Protein AF-A0A450S7B6-F1 (afdb_monomer_lite)

Foldseek 3Di:
DDDVVLVVLLVVLVCVCVVVVQFPHVSQLVSLLVSLLVVVVVLVVLLVVLVLVLLVPDPDPVVSVVVVVVDPQDADQLVSLLVVLVLQPPVLSVQLVVVCVVPVVLNVLLVLSRVQNVCVVVVVGGPDGSVSVVVSCVRNVCSSVSNVVVSPDDDPDDDCPVVSVCSNPDDD

Radius of gyration: 18.51 Å; chains: 1; bounding box: 54×33×52 Å

InterPro domains:
  IPR041519 RiboL-PSP-HEPN [PF18735] (3-140)

Organism: NCBI:txid2126338

Sequence (172 aa):
MRIERIDRALEQCETHLSSTSTYGTEIENLLTQSLLVLMYAEFERKIKTLVWERLSSITDGSIRKFVKSCDAIRGLKTSDIAGLLGRFEPACKTAFTQKKNDNEYAENLYNSIVINRHDVAHAQGSHVTFREVKRFYEEGHVILDFSIFQSRNEPEGGSNERAIMRRIFGNN

pLDDT: mean 83.73, std 16.3, range [36.91, 98.19]

Secondary structure (DSSP, 8-state):
---HHHHHHHHHHHHHHHHHT-TTSHHHHHHHHHHHHHHHHHHHHHHHHHHHHHHHT---HHHHHHHHHT------SHHHHHHHHHHH-HHHHHHHHHHHHTTHHHHHHHHHHHHHHHHHHTT------HHHHHHHHHHHTTHHHHHHHHHS--------HHHHHHHHH---

Structure (mmCIF, N/CA/C/O backbone):
data_AF-A0A450S7B6-F1
#
_entry.id   AF-A0A450S7B6-F1
#
loop_
_atom_site.group_PDB
_atom_site.id
_atom_site.type_symbol
_atom_site.label_atom_id
_atom_site.label_alt_id
_atom_site.label_comp_id
_atom_site.label_asym_id
_atom_site.label_entity_id
_atom_site.label_seq_id
_atom_site.pdbx_PDB_ins_code
_atom_site.Cartn_x
_atom_site.Cartn_y
_atom_site.Cartn_z
_atom_site.occupancy
_atom_site.B_iso_or_equiv
_atom_site.auth_seq_id
_atom_site.auth_comp_id
_atom_site.auth_asym_id
_atom_site.auth_atom_id
_atom_site.pdbx_PDB_model_num
ATOM 1 N N . MET A 1 1 ? -5.366 0.014 -7.380 1.00 83.75 1 MET A N 1
ATOM 2 C CA . MET A 1 1 ? -5.819 -1.366 -7.618 1.00 83.75 1 MET A CA 1
ATOM 3 C C . MET A 1 1 ? -6.278 -1.919 -6.299 1.00 83.75 1 MET A C 1
ATOM 5 O O . MET A 1 1 ? -5.527 -1.856 -5.331 1.00 83.75 1 MET A O 1
ATOM 9 N N . ARG A 1 2 ? -7.495 -2.459 -6.266 1.00 89.19 2 ARG A N 1
ATOM 10 C CA . ARG A 1 2 ? -8.029 -3.122 -5.076 1.00 89.19 2 ARG A CA 1
ATOM 11 C C . ARG A 1 2 ? -7.407 -4.508 -4.917 1.00 89.19 2 ARG A C 1
ATOM 13 O O . ARG A 1 2 ? -7.043 -5.158 -5.898 1.00 89.19 2 ARG A O 1
ATOM 20 N N . ILE A 1 3 ? -7.262 -4.933 -3.672 1.00 93.88 3 ILE A N 1
ATOM 21 C CA . ILE A 1 3 ? -6.734 -6.234 -3.277 1.00 93.88 3 ILE A CA 1
ATOM 22 C C . ILE A 1 3 ? -7.798 -6.856 -2.388 1.00 93.88 3 ILE A C 1
ATOM 24 O O . ILE A 1 3 ? -7.921 -6.507 -1.218 1.00 93.88 3 ILE A O 1
ATOM 28 N N . GLU A 1 4 ? -8.514 -7.823 -2.950 1.00 95.69 4 GLU A N 1
ATOM 29 C CA . GLU A 1 4 ? -9.700 -8.434 -2.346 1.00 95.69 4 GLU A CA 1
ATOM 30 C C . GLU A 1 4 ? -9.468 -8.953 -0.919 1.00 95.69 4 GLU A C 1
ATOM 32 O O . GLU A 1 4 ? -10.341 -8.869 -0.062 1.00 95.69 4 GLU A O 1
ATOM 37 N N . ARG A 1 5 ? -8.268 -9.467 -0.627 1.00 96.62 5 ARG A N 1
ATOM 38 C CA . ARG A 1 5 ? -7.932 -9.936 0.722 1.00 96.62 5 ARG A CA 1
ATOM 39 C C . ARG A 1 5 ? -7.931 -8.802 1.752 1.00 96.62 5 ARG A C 1
ATOM 41 O O . ARG A 1 5 ? -8.360 -9.025 2.878 1.00 96.62 5 ARG A O 1
ATOM 48 N N . ILE A 1 6 ? -7.447 -7.618 1.374 1.00 97.56 6 ILE A N 1
ATOM 49 C CA . ILE A 1 6 ? -7.474 -6.432 2.238 1.00 97.56 6 ILE A CA 1
ATOM 50 C C . ILE A 1 6 ? -8.917 -5.950 2.387 1.00 97.56 6 ILE A C 1
ATOM 52 O O . ILE A 1 6 ? -9.340 -5.681 3.505 1.00 97.56 6 ILE A O 1
ATOM 56 N N . ASP A 1 7 ? -9.676 -5.910 1.288 1.00 97.69 7 ASP A N 1
ATOM 57 C CA . ASP A 1 7 ? -11.091 -5.514 1.292 1.00 97.69 7 ASP A CA 1
ATOM 58 C C . ASP A 1 7 ? -11.911 -6.348 2.283 1.00 97.69 7 ASP A C 1
ATOM 60 O O . ASP A 1 7 ? -12.563 -5.806 3.173 1.00 97.69 7 ASP A O 1
ATOM 64 N N . ARG A 1 8 ? -11.801 -7.678 2.185 1.00 97.94 8 ARG A N 1
ATOM 65 C CA . ARG A 1 8 ? -12.487 -8.612 3.086 1.00 97.94 8 ARG A CA 1
ATOM 66 C C . ARG A 1 8 ? -12.045 -8.440 4.540 1.00 97.94 8 ARG A C 1
ATOM 68 O O . ARG A 1 8 ? -12.875 -8.502 5.438 1.00 97.94 8 ARG A O 1
ATOM 75 N N . ALA A 1 9 ? -10.750 -8.229 4.786 1.00 98.12 9 ALA A N 1
ATOM 76 C CA . ALA A 1 9 ? -10.242 -8.031 6.142 1.00 98.12 9 ALA A CA 1
ATOM 77 C C . ALA A 1 9 ? -10.761 -6.722 6.761 1.00 98.12 9 ALA A C 1
ATOM 79 O O . ALA A 1 9 ? -11.159 -6.714 7.923 1.00 98.12 9 ALA A O 1
ATOM 80 N N . LEU A 1 10 ? -10.807 -5.636 5.983 1.00 98.12 10 LEU A N 1
ATOM 81 C CA . LEU A 1 10 ? -11.391 -4.365 6.412 1.00 98.12 10 LEU A CA 1
ATOM 82 C C . LEU A 1 10 ? -12.871 -4.523 6.768 1.00 98.12 10 LEU A C 1
ATOM 84 O O . LEU A 1 10 ? -13.281 -4.081 7.837 1.00 98.12 10 LEU A O 1
ATOM 88 N N . GLU A 1 11 ? -13.647 -5.195 5.918 1.00 98.19 11 GLU A N 1
ATOM 89 C CA . GLU A 1 11 ? -15.070 -5.464 6.154 1.00 98.19 11 GLU A CA 1
ATOM 90 C C . GLU A 1 11 ? -15.297 -6.307 7.421 1.00 98.19 11 GLU A C 1
ATOM 92 O O . GLU A 1 11 ? -16.162 -5.993 8.243 1.00 98.19 11 GLU A O 1
ATOM 97 N N . GLN A 1 12 ? -14.488 -7.351 7.623 1.00 98.06 12 GLN A N 1
ATOM 98 C CA . GLN A 1 12 ? -14.552 -8.199 8.816 1.00 98.06 12 GLN A CA 1
ATOM 99 C C . GLN A 1 12 ? -14.219 -7.422 10.093 1.00 98.06 12 GLN A C 1
ATOM 101 O O . GLN A 1 12 ? -14.936 -7.544 11.089 1.00 98.06 12 GLN A O 1
ATOM 106 N N . CYS A 1 13 ? -13.161 -6.608 10.070 1.00 97.94 13 CYS A N 1
ATOM 107 C CA . CYS A 1 13 ? -12.793 -5.758 11.199 1.00 97.94 13 CYS A CA 1
ATOM 108 C C . CYS A 1 13 ? -13.877 -4.716 11.496 1.00 97.94 13 CYS A C 1
ATOM 110 O O . CYS A 1 13 ? -14.251 -4.552 12.653 1.00 97.94 13 CYS A O 1
ATOM 112 N N . GLU A 1 14 ? -14.427 -4.054 10.478 1.00 98.12 14 GLU A N 1
ATOM 113 C CA . GLU A 1 14 ? -15.498 -3.065 10.644 1.00 98.12 14 GLU A CA 1
ATOM 114 C C . GLU A 1 14 ? -16.764 -3.680 11.241 1.00 98.12 14 GLU A C 1
ATOM 116 O O . GLU A 1 14 ? -17.339 -3.132 12.186 1.00 98.12 14 GLU A O 1
ATOM 121 N N . THR A 1 15 ? -17.160 -4.847 10.726 1.00 98.19 15 THR A N 1
ATOM 122 C CA . THR A 1 15 ? -18.299 -5.613 11.238 1.00 98.19 15 THR A CA 1
ATOM 123 C C . THR A 1 15 ? -18.077 -5.985 12.699 1.00 98.19 15 THR A C 1
ATOM 125 O O . THR A 1 15 ? -18.958 -5.758 13.527 1.00 98.19 15 THR A O 1
ATOM 128 N N . HIS A 1 16 ? -16.891 -6.501 13.040 1.00 97.94 16 HIS A N 1
ATOM 129 C CA . HIS A 1 16 ? -16.550 -6.851 14.415 1.00 97.94 16 HIS A CA 1
ATOM 130 C C . HIS A 1 16 ? -16.638 -5.630 15.335 1.00 97.94 16 HIS A C 1
ATOM 132 O O . HIS A 1 16 ? -17.454 -5.639 16.254 1.00 97.94 16 HIS A O 1
ATOM 138 N N . LEU A 1 17 ? -15.892 -4.562 15.032 1.00 97.81 17 LEU A N 1
ATOM 139 C CA . LEU A 1 17 ? -15.826 -3.344 15.84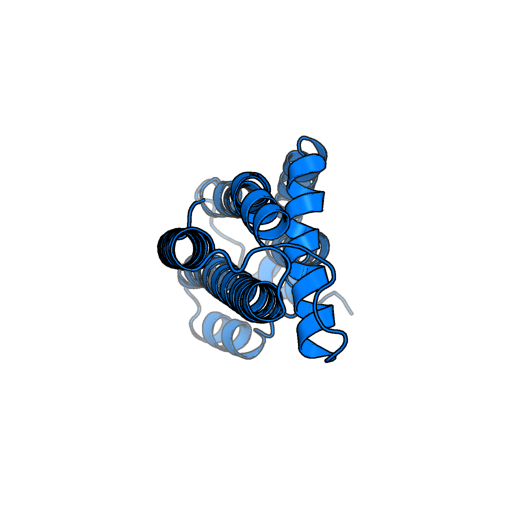7 1.00 97.81 17 LEU A CA 1
ATOM 140 C C . LEU A 1 17 ? -17.203 -2.716 16.082 1.00 97.81 17 LEU A C 1
ATOM 142 O O . LEU A 1 17 ? -17.503 -2.282 17.196 1.00 97.81 17 LEU A O 1
ATOM 146 N N . SER A 1 18 ? -18.048 -2.711 15.049 1.00 97.38 18 SER A N 1
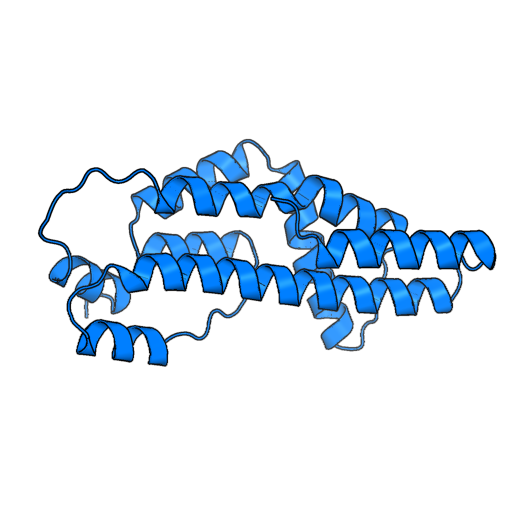ATOM 147 C CA . SER A 1 18 ? -19.421 -2.208 15.130 1.00 97.38 18 SER A CA 1
ATOM 148 C C . SER A 1 18 ? -20.322 -3.120 15.963 1.00 97.38 18 SER A C 1
ATOM 150 O O . SER A 1 18 ? -21.083 -2.634 16.793 1.00 97.38 18 SER A O 1
ATOM 152 N N . SER A 1 19 ? -20.229 -4.441 15.779 1.00 98.00 19 SER A N 1
ATOM 153 C CA . SER A 1 19 ? -21.073 -5.417 16.485 1.00 98.00 19 SER A CA 1
ATOM 154 C C . SER A 1 19 ? -20.750 -5.545 17.976 1.00 98.00 19 SER A C 1
ATOM 156 O O . SER A 1 19 ? -21.636 -5.853 18.770 1.00 98.00 19 SER A O 1
ATOM 158 N N . THR A 1 20 ? -19.497 -5.299 18.364 1.00 97.69 20 THR A N 1
ATOM 159 C CA . THR A 1 20 ? -19.035 -5.418 19.753 1.00 97.69 20 THR A CA 1
ATOM 160 C C . THR A 1 20 ? -18.843 -4.072 20.446 1.00 97.69 20 THR A C 1
ATOM 162 O O . THR A 1 20 ? -18.486 -4.053 21.620 1.00 97.69 20 THR A O 1
ATOM 165 N N . SER A 1 21 ? -19.074 -2.950 19.753 1.00 96.44 21 SER A N 1
ATOM 166 C CA . SER A 1 21 ? -18.843 -1.589 20.266 1.00 96.44 21 SER A CA 1
ATOM 167 C C . SER A 1 21 ? -17.421 -1.380 20.809 1.00 96.44 21 SER A C 1
ATOM 169 O O . SER A 1 21 ? -17.229 -0.771 21.858 1.00 96.44 21 SER A O 1
ATOM 171 N N . THR A 1 22 ? -16.412 -1.900 20.105 1.00 96.50 22 THR A N 1
ATOM 172 C CA . THR A 1 22 ? -15.002 -1.909 20.553 1.00 96.50 22 THR A CA 1
ATOM 173 C C . THR A 1 22 ? -14.130 -0.853 19.869 1.00 96.50 22 THR A C 1
ATOM 175 O O . THR A 1 22 ? -12.903 -0.900 19.973 1.00 96.50 22 THR A O 1
ATOM 178 N N . TYR A 1 23 ? -14.737 0.139 19.215 1.00 96.31 23 TYR A N 1
ATOM 179 C CA . TYR A 1 23 ? -14.022 1.345 18.789 1.00 96.31 23 TYR A CA 1
ATOM 180 C C . TYR A 1 23 ? -13.420 2.090 19.993 1.00 96.31 23 TYR A C 1
ATOM 182 O O . TYR A 1 23 ? -14.012 2.151 21.067 1.00 96.31 23 TYR A O 1
ATOM 190 N N . GLY A 1 24 ? -12.240 2.667 19.804 1.00 93.75 24 GLY A N 1
ATOM 191 C CA . GLY A 1 24 ? -11.436 3.351 20.810 1.00 93.75 24 GLY A CA 1
ATOM 192 C C . GLY A 1 24 ? -10.759 2.426 21.824 1.00 93.75 24 GLY A C 1
ATOM 193 O O . GLY A 1 24 ? -10.171 2.921 22.781 1.00 93.75 24 GLY A O 1
ATOM 194 N N . THR A 1 25 ? -10.858 1.102 21.664 1.00 95.75 25 THR A N 1
ATOM 195 C CA . THR A 1 25 ? -10.323 0.133 22.635 1.00 95.75 25 THR A CA 1
ATOM 196 C C . THR A 1 25 ? -9.022 -0.509 22.157 1.00 95.75 25 THR A C 1
ATOM 198 O O . THR A 1 25 ? -8.670 -0.450 20.979 1.00 95.75 25 THR A O 1
ATOM 201 N N . GLU A 1 26 ? -8.342 -1.221 23.058 1.00 94.81 26 GLU A N 1
ATOM 202 C CA . GLU A 1 26 ? -7.160 -2.020 22.711 1.00 94.81 26 GLU A CA 1
ATOM 203 C C . GLU A 1 26 ? -7.459 -3.085 21.640 1.00 94.81 26 GLU A C 1
ATOM 205 O O . GLU A 1 26 ? -6.589 -3.435 20.846 1.00 94.81 26 GLU A O 1
ATOM 210 N N . ILE A 1 27 ? -8.707 -3.561 21.551 1.00 96.31 27 ILE A N 1
ATOM 211 C CA . ILE A 1 27 ? -9.124 -4.494 20.496 1.00 96.31 27 ILE A CA 1
ATOM 212 C C . ILE A 1 27 ? -9.035 -3.819 19.122 1.00 96.31 27 ILE A C 1
ATOM 214 O O . ILE A 1 27 ? -8.515 -4.422 18.184 1.00 96.31 27 ILE A O 1
ATOM 218 N N . GLU A 1 28 ? -9.485 -2.564 18.994 1.00 96.50 28 GLU A N 1
ATOM 219 C CA . GLU A 1 28 ? -9.317 -1.804 17.749 1.00 96.50 28 GLU A CA 1
ATOM 220 C C . GLU A 1 28 ? -7.840 -1.636 17.406 1.00 96.50 28 GLU A C 1
ATOM 222 O O . GLU A 1 28 ? -7.462 -1.861 16.256 1.00 96.50 28 GLU A O 1
ATOM 227 N N . ASN A 1 29 ? -7.005 -1.292 18.388 1.00 95.00 29 ASN A N 1
ATOM 228 C CA . ASN A 1 29 ? -5.569 -1.121 18.181 1.00 95.00 29 ASN A CA 1
ATOM 229 C C . ASN A 1 29 ? -4.929 -2.408 17.626 1.00 95.00 29 ASN A C 1
ATOM 231 O O . ASN A 1 29 ? -4.285 -2.380 16.578 1.00 95.00 29 ASN A O 1
ATOM 235 N N . LEU A 1 30 ? -5.184 -3.562 18.249 1.00 95.50 30 LEU A N 1
ATOM 236 C CA . LEU A 1 30 ? -4.656 -4.857 17.798 1.00 95.50 30 LEU A CA 1
ATOM 237 C C . LEU A 1 30 ? -5.114 -5.224 16.378 1.00 95.50 30 LEU A C 1
ATOM 239 O O . LEU A 1 30 ? -4.307 -5.672 15.556 1.00 95.50 30 LEU A O 1
ATOM 243 N N . LEU A 1 31 ? -6.394 -5.009 16.063 1.00 96.69 31 LEU A N 1
ATOM 244 C CA . LEU A 1 31 ? -6.925 -5.244 14.718 1.00 96.69 31 LEU A CA 1
ATOM 245 C C . LEU A 1 31 ? -6.295 -4.296 13.691 1.00 96.69 31 LEU A C 1
ATOM 247 O O . LEU A 1 31 ? -5.915 -4.726 12.602 1.00 96.69 31 LEU A O 1
ATOM 251 N N . THR A 1 32 ? -6.118 -3.028 14.054 1.00 96.88 32 THR A N 1
ATOM 252 C CA . THR A 1 32 ? -5.507 -2.002 13.201 1.00 96.88 32 THR A CA 1
ATOM 253 C C . THR A 1 32 ? -4.049 -2.336 12.882 1.00 96.88 32 THR A C 1
ATOM 255 O O . THR A 1 32 ? -3.639 -2.293 11.720 1.00 96.88 32 THR A O 1
ATOM 258 N N . GLN A 1 33 ? -3.276 -2.774 13.878 1.00 96.06 33 GLN A N 1
ATOM 259 C CA . GLN A 1 33 ? -1.903 -3.249 13.682 1.00 96.06 33 GLN A CA 1
ATOM 260 C C . GLN A 1 33 ? -1.845 -4.473 12.759 1.00 96.06 33 GLN A C 1
ATOM 262 O O . GLN A 1 33 ? -1.010 -4.533 11.853 1.00 96.06 33 GLN A O 1
ATOM 267 N N . SER A 1 34 ? -2.763 -5.428 12.941 1.00 96.25 34 SER A N 1
ATOM 268 C CA . SER A 1 34 ? -2.870 -6.606 12.074 1.00 96.25 34 SER A CA 1
ATOM 269 C C . SER A 1 34 ? -3.158 -6.221 10.616 1.00 96.25 34 SER A C 1
ATOM 271 O O . SER A 1 34 ? -2.508 -6.729 9.696 1.00 96.25 34 SER A O 1
ATOM 273 N N . LEU A 1 35 ? -4.064 -5.262 10.396 1.00 97.56 35 LEU A N 1
ATOM 274 C CA . LEU A 1 35 ? -4.391 -4.738 9.069 1.00 97.56 35 LEU A CA 1
ATOM 275 C C . LEU A 1 35 ? -3.193 -4.058 8.402 1.00 97.56 35 LEU A C 1
ATOM 277 O O . LEU A 1 35 ? -2.930 -4.330 7.234 1.00 97.56 35 LEU A O 1
ATOM 281 N N . LEU A 1 36 ? -2.429 -3.235 9.124 1.00 96.19 36 LEU A N 1
ATOM 282 C CA . LEU A 1 36 ? -1.223 -2.589 8.588 1.00 96.19 36 LEU A CA 1
ATOM 283 C C . LEU A 1 36 ? -0.192 -3.614 8.093 1.00 96.19 36 LEU A C 1
ATOM 285 O O . LEU A 1 36 ? 0.372 -3.467 7.004 1.00 96.19 36 LEU A O 1
ATOM 289 N N . VAL A 1 37 ? 0.026 -4.682 8.866 1.00 95.50 37 VAL A N 1
ATOM 290 C CA . VAL A 1 37 ? 0.922 -5.782 8.482 1.00 95.50 37 VAL A CA 1
ATOM 291 C C . VAL A 1 37 ? 0.392 -6.515 7.249 1.00 95.50 37 VAL A C 1
ATOM 293 O O . VAL A 1 37 ? 1.157 -6.771 6.314 1.00 95.50 37 VAL A O 1
ATOM 296 N N . LEU A 1 38 ? -0.910 -6.816 7.214 1.00 96.56 38 LEU A N 1
ATOM 297 C CA . LEU A 1 38 ? -1.560 -7.464 6.076 1.00 96.56 38 LEU A CA 1
ATOM 298 C C . LEU A 1 38 ? -1.444 -6.619 4.801 1.00 96.56 38 LEU A C 1
ATOM 300 O O . LEU A 1 38 ? -1.024 -7.132 3.765 1.00 96.56 38 LEU A O 1
ATOM 304 N N . MET A 1 39 ? -1.788 -5.332 4.876 1.00 95.62 39 MET A N 1
ATOM 305 C CA . MET A 1 39 ? -1.729 -4.402 3.749 1.00 95.62 39 MET A CA 1
ATOM 306 C C . MET A 1 39 ? -0.319 -4.326 3.175 1.00 95.62 39 MET A C 1
ATOM 308 O O . MET A 1 39 ? -0.138 -4.501 1.971 1.00 95.62 39 MET A O 1
ATOM 312 N N . TYR A 1 40 ? 0.685 -4.143 4.035 1.00 93.81 40 TYR A N 1
ATOM 313 C CA . TYR A 1 40 ? 2.080 -4.117 3.610 1.00 93.81 40 TYR A CA 1
ATOM 314 C C . TYR A 1 40 ? 2.481 -5.414 2.897 1.00 93.81 40 TYR A C 1
ATOM 316 O O . TYR A 1 40 ? 3.060 -5.361 1.813 1.00 93.81 40 TYR A O 1
ATOM 324 N N . ALA A 1 41 ? 2.160 -6.578 3.472 1.00 93.38 41 ALA A N 1
ATOM 325 C CA . ALA A 1 41 ? 2.512 -7.872 2.886 1.00 93.38 41 ALA A CA 1
ATOM 326 C C . ALA A 1 41 ? 1.864 -8.078 1.506 1.00 93.38 41 ALA A C 1
ATOM 328 O O . ALA A 1 41 ? 2.497 -8.576 0.573 1.00 93.38 41 ALA A O 1
ATOM 329 N N . GLU A 1 42 ? 0.609 -7.663 1.353 1.00 94.31 42 GLU A N 1
ATOM 330 C CA . GLU A 1 42 ? -0.112 -7.735 0.086 1.00 94.31 42 GLU A CA 1
ATOM 331 C C . GLU A 1 42 ? 0.432 -6.752 -0.962 1.00 94.31 42 GLU A C 1
ATOM 333 O O . GLU A 1 42 ? 0.573 -7.115 -2.134 1.00 94.31 42 GLU A O 1
ATOM 338 N N . PHE A 1 43 ? 0.814 -5.540 -0.553 1.00 92.56 43 PHE A N 1
ATOM 339 C CA . PHE A 1 43 ? 1.493 -4.577 -1.424 1.00 92.56 43 PHE A CA 1
ATOM 340 C C . PHE A 1 43 ? 2.836 -5.127 -1.902 1.00 92.56 43 PHE A C 1
ATOM 342 O O . PHE A 1 43 ? 3.126 -5.091 -3.100 1.00 92.56 43 PHE A O 1
ATOM 349 N N . GLU A 1 44 ? 3.617 -5.708 -0.988 1.00 90.38 44 GLU A N 1
ATOM 350 C CA . GLU A 1 44 ? 4.901 -6.336 -1.293 1.00 90.38 44 GLU A CA 1
ATOM 351 C C . GLU A 1 44 ? 4.737 -7.445 -2.326 1.00 90.38 44 GLU A C 1
ATOM 353 O O . GLU A 1 44 ? 5.405 -7.459 -3.363 1.00 90.38 44 GLU A O 1
ATOM 358 N N . ARG A 1 45 ? 3.803 -8.362 -2.056 1.00 90.12 45 ARG A N 1
ATOM 359 C CA . ARG A 1 45 ? 3.481 -9.491 -2.927 1.00 90.12 45 ARG A CA 1
ATOM 360 C C . ARG A 1 45 ? 3.092 -9.007 -4.314 1.00 90.12 45 ARG A C 1
ATOM 362 O O . ARG A 1 45 ? 3.520 -9.590 -5.313 1.00 90.12 45 ARG A O 1
ATOM 369 N N . LYS A 1 46 ? 2.293 -7.943 -4.395 1.00 89.50 46 LYS A N 1
ATOM 370 C CA . LYS A 1 46 ? 1.813 -7.438 -5.674 1.00 89.50 46 LYS A CA 1
ATOM 371 C C . LYS A 1 46 ? 2.911 -6.752 -6.478 1.00 89.50 46 LYS A C 1
ATOM 373 O O . LYS A 1 46 ? 3.046 -7.057 -7.659 1.00 89.50 46 LYS A O 1
ATOM 378 N N . ILE A 1 47 ? 3.734 -5.914 -5.851 1.00 87.38 47 ILE A N 1
ATOM 379 C CA . ILE A 1 47 ? 4.892 -5.288 -6.507 1.00 87.38 47 ILE A CA 1
ATOM 380 C C . ILE A 1 47 ? 5.875 -6.359 -6.992 1.00 87.38 47 ILE A C 1
ATOM 382 O O . ILE A 1 47 ? 6.280 -6.330 -8.152 1.00 87.38 47 ILE A O 1
ATOM 386 N N . LYS A 1 48 ? 6.171 -7.364 -6.158 1.00 86.19 48 LYS A N 1
ATOM 387 C CA . LYS A 1 48 ? 6.966 -8.535 -6.554 1.00 86.19 48 LYS A CA 1
ATOM 388 C C . LYS A 1 48 ? 6.373 -9.234 -7.770 1.00 86.19 48 LYS A C 1
ATOM 390 O O . LYS A 1 48 ? 7.086 -9.510 -8.721 1.00 86.19 48 LYS A O 1
ATOM 395 N N . THR A 1 49 ? 5.065 -9.484 -7.771 1.00 86.88 49 THR A N 1
ATOM 396 C CA . THR A 1 49 ? 4.382 -10.122 -8.908 1.00 86.88 49 THR A CA 1
ATOM 397 C C . THR A 1 49 ? 4.574 -9.324 -10.200 1.00 86.88 49 THR A C 1
ATOM 399 O O . THR A 1 49 ? 4.933 -9.913 -11.212 1.00 86.88 49 THR A O 1
ATOM 402 N N . LEU A 1 50 ? 4.430 -7.994 -10.162 1.00 83.56 50 LEU A N 1
ATOM 403 C CA . LEU A 1 50 ? 4.642 -7.133 -11.335 1.00 83.56 50 LEU A CA 1
ATOM 404 C C . LEU A 1 50 ? 6.088 -7.180 -11.843 1.00 83.56 50 LEU A C 1
ATOM 406 O O . LEU A 1 50 ? 6.330 -7.260 -13.047 1.00 83.56 50 LEU A O 1
ATOM 410 N N . VAL A 1 51 ? 7.053 -7.173 -10.922 1.00 81.38 51 VAL A N 1
ATOM 411 C CA . VAL A 1 51 ? 8.471 -7.362 -11.247 1.00 81.38 51 VAL A CA 1
ATOM 412 C C . VAL A 1 51 ? 8.690 -8.725 -11.904 1.00 81.38 51 VAL A C 1
ATOM 414 O O . VAL A 1 51 ? 9.338 -8.808 -12.945 1.00 81.38 51 VAL A O 1
ATOM 417 N N . TRP A 1 52 ? 8.113 -9.793 -11.352 1.00 82.38 52 TRP A N 1
ATOM 418 C CA . TRP A 1 52 ? 8.256 -11.142 -11.896 1.00 82.38 52 TRP A CA 1
ATOM 419 C C . TRP A 1 52 ? 7.636 -11.305 -13.274 1.00 82.38 52 TRP A C 1
ATOM 421 O O . TRP A 1 52 ? 8.248 -11.938 -14.134 1.00 82.38 52 TRP A O 1
ATOM 431 N N . GLU A 1 53 ? 6.460 -10.726 -13.496 1.00 83.25 53 GLU A N 1
ATOM 432 C CA . GLU A 1 53 ? 5.815 -10.690 -14.806 1.00 83.25 53 GLU A CA 1
ATOM 433 C C . GLU A 1 53 ? 6.739 -10.023 -15.832 1.00 83.25 53 GLU A C 1
ATOM 435 O O . GLU A 1 53 ? 6.976 -10.591 -16.898 1.00 83.25 53 GLU A O 1
ATOM 440 N N . ARG A 1 54 ? 7.375 -8.897 -15.483 1.00 77.75 54 ARG A N 1
ATOM 441 C CA . ARG A 1 54 ? 8.347 -8.227 -16.360 1.00 77.75 54 ARG A CA 1
ATOM 442 C C . ARG A 1 54 ? 9.608 -9.061 -16.592 1.00 77.75 54 ARG A C 1
ATOM 444 O O . ARG A 1 54 ? 10.083 -9.155 -17.713 1.00 77.75 54 ARG A O 1
ATOM 451 N N . LEU A 1 55 ? 10.152 -9.708 -15.565 1.00 79.00 55 LEU A N 1
ATOM 452 C CA . LEU A 1 55 ? 11.338 -10.563 -15.718 1.00 79.00 55 LEU A CA 1
ATOM 453 C C . LEU A 1 55 ? 11.044 -11.847 -16.504 1.00 79.00 55 LEU A C 1
ATOM 455 O O . LEU A 1 55 ? 11.957 -12.454 -17.066 1.00 79.00 55 LEU A O 1
ATOM 459 N N . SER A 1 56 ? 9.783 -12.280 -16.551 1.00 79.94 56 SER A N 1
ATOM 460 C CA . SER A 1 56 ? 9.384 -13.470 -17.300 1.00 79.94 56 SER A CA 1
ATOM 461 C C . SER A 1 56 ? 9.553 -13.316 -18.815 1.00 79.94 56 SER A C 1
ATOM 463 O O . SER A 1 56 ? 9.721 -14.333 -19.495 1.00 79.94 56 SER A O 1
ATOM 465 N N . SER A 1 57 ? 9.604 -12.077 -19.321 1.00 80.00 57 SER A N 1
ATOM 466 C CA . SER A 1 57 ? 9.848 -11.778 -20.735 1.00 80.00 57 SER A CA 1
ATOM 467 C C . SER A 1 57 ? 11.329 -11.812 -21.134 1.00 80.00 57 SER A C 1
ATOM 469 O O . SER A 1 57 ? 11.630 -11.709 -22.318 1.00 80.00 57 SER A O 1
ATOM 471 N N . ILE A 1 58 ? 12.266 -11.957 -20.187 1.00 82.50 58 ILE A N 1
ATOM 472 C CA . ILE A 1 58 ? 13.706 -12.056 -20.484 1.00 82.50 58 ILE A CA 1
ATOM 473 C C . ILE A 1 58 ? 14.024 -13.455 -21.008 1.00 82.50 58 ILE A C 1
ATOM 475 O O . ILE A 1 58 ? 13.888 -14.432 -20.268 1.00 82.50 58 ILE A O 1
ATOM 479 N N . THR A 1 59 ? 14.481 -13.572 -22.250 1.00 85.31 59 THR A N 1
ATOM 480 C CA . THR A 1 59 ? 14.746 -14.869 -22.892 1.00 85.31 59 THR A CA 1
ATOM 481 C C . THR A 1 59 ? 15.927 -15.604 -22.251 1.00 85.31 59 THR A C 1
ATOM 483 O O . THR A 1 59 ? 15.875 -16.825 -22.094 1.00 85.31 59 THR A O 1
ATOM 486 N N . ASP A 1 60 ? 16.961 -14.882 -21.806 1.00 87.19 60 ASP A N 1
ATOM 487 C CA . ASP A 1 60 ? 18.118 -15.476 -21.130 1.00 87.19 60 ASP A CA 1
ATOM 488 C C . ASP A 1 60 ? 17.766 -16.019 -19.725 1.00 87.19 60 ASP A C 1
ATOM 490 O O . ASP A 1 60 ? 17.504 -15.287 -18.761 1.00 87.19 60 ASP A O 1
ATOM 494 N N . GLY A 1 61 ? 17.792 -17.348 -19.593 1.00 84.69 61 GLY A N 1
ATOM 495 C CA . GLY A 1 61 ? 17.491 -18.045 -18.343 1.00 84.69 61 GLY A CA 1
ATOM 496 C C . GLY A 1 61 ? 18.512 -17.819 -17.220 1.00 84.69 61 GLY A C 1
ATOM 497 O O . GLY A 1 61 ? 18.138 -17.880 -16.046 1.00 84.69 61 GLY A O 1
ATOM 498 N N . SER A 1 62 ? 19.775 -17.541 -17.547 1.00 85.12 62 SER A N 1
ATOM 499 C CA . SER A 1 62 ? 20.840 -17.270 -16.574 1.00 85.12 62 SER A CA 1
ATOM 500 C C . SER A 1 62 ? 20.691 -15.872 -15.988 1.00 85.12 62 SER A C 1
ATOM 502 O O . SER A 1 62 ? 20.708 -15.728 -14.766 1.00 85.12 62 SER A O 1
ATOM 504 N N . ILE A 1 63 ? 20.430 -14.866 -16.830 1.00 81.75 63 ILE A N 1
ATOM 505 C CA . ILE A 1 63 ? 20.109 -13.500 -16.383 1.00 81.75 63 ILE A CA 1
ATOM 506 C C . ILE A 1 63 ? 18.849 -13.522 -15.520 1.00 81.75 63 ILE A C 1
ATOM 508 O O . ILE A 1 63 ? 18.833 -12.965 -14.424 1.00 81.75 63 ILE A O 1
ATOM 512 N N . ARG A 1 64 ? 17.812 -14.247 -15.948 1.00 83.38 64 ARG A N 1
ATOM 513 C CA . ARG A 1 64 ? 16.575 -14.397 -15.173 1.00 83.38 64 ARG A CA 1
ATOM 514 C C . ARG A 1 64 ? 16.823 -14.994 -13.781 1.00 83.38 64 ARG A C 1
ATOM 516 O O . ARG A 1 64 ? 16.268 -14.497 -12.803 1.00 83.38 64 ARG A O 1
ATOM 523 N N . LYS A 1 65 ? 17.628 -16.059 -13.671 1.00 82.00 65 LYS A N 1
ATOM 524 C CA . LYS A 1 65 ? 17.990 -16.688 -12.382 1.00 82.00 65 LYS A CA 1
ATOM 525 C C . LYS A 1 65 ? 18.864 -15.778 -11.520 1.00 82.00 65 LYS A C 1
ATOM 527 O O . LYS A 1 65 ? 18.674 -15.729 -10.308 1.00 82.00 65 LYS A O 1
ATOM 532 N N . PHE A 1 66 ? 19.780 -15.047 -12.142 1.00 79.56 66 PHE A N 1
ATOM 533 C CA . PHE A 1 66 ? 20.633 -14.090 -11.456 1.00 79.56 66 PHE A CA 1
ATOM 534 C C . PHE A 1 66 ? 19.806 -12.946 -10.857 1.00 79.56 66 PHE A C 1
ATOM 536 O O . PHE A 1 66 ? 19.845 -12.737 -9.647 1.00 79.56 66 PHE A O 1
ATOM 543 N N . VAL A 1 67 ? 18.973 -12.276 -11.662 1.00 77.94 67 VAL A N 1
ATOM 544 C CA . VAL A 1 67 ? 18.098 -11.193 -11.182 1.00 77.94 67 VAL A CA 1
ATOM 545 C C . VAL A 1 67 ? 17.150 -11.708 -10.096 1.00 77.94 67 VAL A C 1
ATOM 547 O O . VAL A 1 67 ? 16.953 -11.029 -9.092 1.00 77.94 67 VAL A O 1
ATOM 550 N N . LYS A 1 68 ? 16.656 -12.949 -10.233 1.00 75.50 68 LYS A N 1
ATOM 551 C CA . LYS A 1 68 ? 15.894 -13.639 -9.180 1.00 75.50 68 LYS A CA 1
ATOM 552 C C . LYS A 1 68 ? 16.637 -13.723 -7.848 1.00 75.50 68 LYS A C 1
ATOM 554 O O . LYS A 1 68 ? 16.037 -13.511 -6.802 1.00 75.50 68 LYS A O 1
ATOM 559 N N . SER A 1 69 ? 17.925 -14.053 -7.886 1.00 74.81 69 SER A N 1
ATOM 560 C CA . SER A 1 69 ? 18.759 -14.201 -6.689 1.00 74.81 69 SER A CA 1
ATOM 561 C C . SER A 1 69 ? 19.124 -12.867 -6.031 1.00 74.81 69 SER A C 1
ATOM 563 O O . SER A 1 69 ? 19.378 -12.823 -4.831 1.00 74.81 69 SER A O 1
ATOM 565 N N . CYS A 1 70 ? 19.110 -11.776 -6.799 1.00 68.12 70 CYS A N 1
ATOM 566 C CA . CYS A 1 70 ? 19.373 -10.428 -6.302 1.00 68.12 70 CYS A CA 1
ATOM 567 C C . CYS A 1 70 ? 18.153 -9.775 -5.643 1.00 68.12 70 CYS A C 1
ATOM 569 O O . CYS A 1 70 ? 18.275 -8.670 -5.107 1.00 68.12 70 CYS A O 1
ATOM 571 N N . ASP A 1 71 ? 16.981 -10.413 -5.707 1.00 64.88 71 ASP A N 1
ATOM 572 C CA . ASP A 1 71 ? 15.723 -9.770 -5.362 1.00 64.88 71 ASP A CA 1
ATOM 573 C C . ASP A 1 71 ? 15.487 -9.721 -3.848 1.00 64.88 71 ASP A C 1
ATOM 575 O O . ASP A 1 71 ? 14.773 -10.524 -3.248 1.00 64.88 71 ASP A O 1
ATOM 579 N N . ALA A 1 72 ? 16.098 -8.722 -3.220 1.00 60.75 72 ALA A N 1
ATOM 580 C CA . ALA A 1 72 ? 15.661 -8.193 -1.945 1.00 60.75 72 ALA A CA 1
ATOM 581 C C . ALA A 1 72 ? 14.991 -6.837 -2.203 1.00 60.75 72 ALA A C 1
ATOM 583 O O . ALA A 1 72 ? 15.579 -5.795 -1.910 1.00 60.75 72 ALA A O 1
ATOM 584 N N . ILE A 1 73 ? 13.776 -6.831 -2.772 1.00 67.88 73 ILE A N 1
ATOM 585 C CA . ILE A 1 73 ? 12.887 -5.664 -2.661 1.00 67.88 73 ILE A CA 1
ATOM 586 C C . ILE A 1 73 ? 12.754 -5.364 -1.166 1.00 67.88 73 ILE A C 1
ATOM 588 O O . ILE A 1 73 ? 12.138 -6.117 -0.412 1.00 67.88 73 ILE A O 1
ATOM 592 N N . ARG A 1 74 ? 13.438 -4.306 -0.734 1.00 67.06 74 ARG A N 1
ATOM 593 C CA . ARG A 1 74 ? 13.479 -3.818 0.641 1.00 67.06 74 ARG A CA 1
ATOM 594 C C . ARG A 1 74 ? 12.894 -2.421 0.622 1.00 67.06 74 ARG A C 1
ATOM 596 O O . ARG A 1 74 ? 13.401 -1.564 -0.094 1.00 67.06 74 ARG A O 1
ATOM 603 N N . GLY A 1 75 ? 11.858 -2.222 1.425 1.00 74.00 75 GLY A N 1
ATOM 604 C CA . GLY A 1 75 ? 11.112 -0.975 1.442 1.00 74.00 75 GLY A CA 1
ATOM 605 C C . GLY A 1 75 ? 10.084 -0.916 0.315 1.00 74.00 75 GLY A C 1
ATOM 606 O O . GLY A 1 75 ? 10.324 -1.339 -0.815 1.00 74.00 75 GLY A O 1
ATOM 607 N N . LEU A 1 76 ? 8.899 -0.435 0.673 1.00 86.44 76 LEU A N 1
ATOM 608 C CA . LEU A 1 76 ? 7.794 -0.206 -0.248 1.00 86.44 76 LEU A CA 1
ATOM 609 C C . LEU A 1 76 ? 7.378 1.256 -0.235 1.00 86.44 76 LEU A C 1
ATOM 611 O O . LEU A 1 76 ? 6.260 1.548 -0.623 1.00 86.44 76 LEU A O 1
ATOM 615 N N . LYS A 1 77 ? 8.225 2.187 0.222 1.00 92.69 77 LYS A N 1
ATOM 616 C CA . LYS A 1 77 ? 7.889 3.605 0.069 1.00 92.69 77 LYS A CA 1
ATOM 617 C C . LYS A 1 77 ? 7.826 3.936 -1.416 1.00 92.69 77 LYS A C 1
ATOM 619 O O . LYS A 1 77 ? 8.496 3.308 -2.240 1.00 92.69 77 LYS A O 1
ATOM 624 N N . THR A 1 78 ? 7.075 4.970 -1.771 1.00 92.12 78 THR A N 1
ATOM 625 C CA . THR A 1 78 ? 7.023 5.455 -3.159 1.00 92.12 78 THR A CA 1
ATOM 626 C C . THR A 1 78 ? 8.413 5.758 -3.733 1.00 92.12 78 THR A C 1
ATOM 628 O O . THR A 1 78 ? 8.667 5.483 -4.905 1.00 92.12 78 THR A O 1
ATOM 631 N N . SER A 1 79 ? 9.347 6.240 -2.906 1.00 91.12 79 SER A N 1
ATOM 632 C CA . SER A 1 79 ? 10.759 6.428 -3.267 1.00 91.12 79 SER A CA 1
ATOM 633 C C . SER A 1 79 ? 11.468 5.125 -3.645 1.00 91.12 79 SER A C 1
ATOM 635 O O . SER A 1 79 ? 12.232 5.100 -4.612 1.00 91.12 79 SER A O 1
ATOM 637 N N . ASP A 1 80 ? 11.198 4.044 -2.911 1.00 90.19 80 ASP A N 1
ATOM 638 C CA . ASP A 1 80 ? 11.800 2.727 -3.135 1.00 90.19 80 ASP A CA 1
ATOM 639 C C . ASP A 1 80 ? 11.269 2.130 -4.441 1.00 90.19 80 ASP A C 1
ATOM 641 O O . ASP A 1 80 ? 12.041 1.641 -5.268 1.00 90.19 80 ASP A O 1
ATOM 645 N N . ILE A 1 81 ? 9.959 2.265 -4.680 1.00 89.44 81 ILE A N 1
ATOM 646 C CA . ILE A 1 81 ? 9.303 1.850 -5.927 1.00 89.44 81 ILE A CA 1
ATOM 647 C C . ILE A 1 81 ? 9.872 2.628 -7.118 1.00 89.44 81 ILE A C 1
ATOM 649 O O . ILE A 1 81 ? 10.234 2.027 -8.127 1.00 89.44 81 ILE A O 1
ATOM 653 N N . ALA A 1 82 ? 10.015 3.951 -7.007 1.00 89.31 82 ALA A N 1
ATOM 654 C CA . ALA A 1 82 ? 10.610 4.773 -8.059 1.00 89.31 82 ALA A CA 1
ATOM 655 C C . ALA A 1 82 ? 12.068 4.368 -8.349 1.00 89.31 82 ALA A C 1
ATOM 657 O O . ALA A 1 82 ? 12.493 4.320 -9.506 1.00 89.31 82 ALA A O 1
ATOM 658 N N . GLY A 1 83 ? 12.840 4.051 -7.303 1.00 87.12 83 GLY A N 1
ATOM 659 C CA . GLY A 1 83 ? 14.199 3.527 -7.425 1.00 87.12 83 GLY A CA 1
ATOM 660 C C . GLY A 1 83 ? 14.241 2.179 -8.144 1.00 87.12 83 GLY A C 1
ATOM 661 O O . GLY A 1 83 ? 15.048 2.000 -9.055 1.00 87.12 83 GLY A O 1
ATOM 662 N N . LEU A 1 84 ? 13.341 1.263 -7.782 1.00 84.44 84 LEU A N 1
ATOM 663 C CA . LEU A 1 84 ? 13.190 -0.044 -8.417 1.00 84.44 84 LEU A CA 1
ATOM 664 C C . LEU A 1 84 ? 12.828 0.086 -9.901 1.00 84.44 84 LEU A C 1
ATOM 666 O O . LEU A 1 84 ? 13.485 -0.523 -10.740 1.00 84.44 84 LEU A O 1
ATOM 670 N N . LEU A 1 85 ? 11.845 0.925 -10.239 1.00 83.81 85 LEU A N 1
ATOM 671 C CA . LEU A 1 85 ? 11.450 1.199 -11.625 1.00 83.81 85 LEU A CA 1
ATOM 672 C C . LEU A 1 85 ? 12.608 1.784 -12.444 1.00 83.81 85 LEU A C 1
ATOM 674 O O . LEU A 1 85 ? 12.829 1.375 -13.581 1.00 83.81 85 LEU A O 1
ATOM 678 N N . GLY A 1 86 ? 13.405 2.670 -11.841 1.00 83.94 86 GLY A N 1
ATOM 679 C CA . GLY A 1 86 ? 14.590 3.247 -12.478 1.00 83.94 86 GLY A CA 1
ATOM 680 C C . GLY A 1 86 ? 15.679 2.232 -12.842 1.00 83.94 86 GLY A C 1
ATOM 681 O O . GLY A 1 86 ? 16.467 2.506 -13.747 1.00 83.94 86 GLY A O 1
ATOM 682 N N . ARG A 1 87 ? 15.719 1.061 -12.186 1.00 81.25 87 ARG A N 1
ATOM 683 C CA . ARG A 1 87 ? 16.645 -0.032 -12.543 1.00 81.25 87 ARG A CA 1
ATOM 684 C C . ARG A 1 87 ? 16.262 -0.716 -13.854 1.00 81.25 87 ARG A C 1
ATOM 686 O O . ARG A 1 87 ? 17.147 -1.215 -14.541 1.00 81.25 87 ARG A O 1
ATOM 693 N N . PHE A 1 88 ? 14.974 -0.730 -14.200 1.00 76.56 88 PHE A N 1
ATOM 694 C CA . PHE A 1 88 ? 14.509 -1.205 -15.503 1.00 76.56 88 PHE A CA 1
ATOM 695 C C . PHE A 1 88 ? 14.773 -0.137 -16.563 1.00 76.56 88 PHE A C 1
ATOM 697 O O . PHE A 1 88 ? 15.551 -0.349 -17.496 1.00 76.56 88 PHE A O 1
ATOM 704 N N . GLU A 1 89 ? 14.185 1.045 -16.374 1.00 80.75 89 GLU A N 1
ATOM 705 C CA . GLU A 1 89 ? 14.366 2.168 -17.281 1.00 80.75 89 GLU A CA 1
ATOM 706 C C . GLU A 1 89 ? 14.188 3.523 -16.569 1.00 80.75 89 GLU A C 1
ATOM 708 O O . GLU A 1 89 ? 13.246 3.702 -15.792 1.00 80.75 89 GLU A O 1
ATOM 713 N N . PRO A 1 90 ? 15.037 4.533 -16.855 1.00 86.12 90 PRO A N 1
ATOM 714 C CA . PRO A 1 90 ? 14.857 5.881 -16.316 1.00 86.12 90 PRO A CA 1
ATOM 715 C C . PRO A 1 90 ? 13.494 6.507 -16.646 1.00 86.12 90 PRO A C 1
ATOM 717 O O . PRO A 1 90 ? 12.930 7.207 -15.808 1.00 86.12 90 PRO A O 1
ATOM 720 N N . ALA A 1 91 ? 12.944 6.228 -17.833 1.00 86.50 91 ALA A N 1
ATOM 721 C CA . ALA A 1 91 ? 11.629 6.711 -18.251 1.00 86.50 91 ALA A CA 1
ATOM 722 C C . ALA A 1 91 ? 10.514 6.212 -17.320 1.00 86.50 91 ALA A C 1
ATOM 724 O O . ALA A 1 91 ? 9.626 6.987 -16.956 1.00 86.50 91 ALA A O 1
ATOM 725 N N . CYS A 1 92 ? 10.611 4.961 -16.853 1.00 84.56 92 CYS A N 1
ATOM 726 C CA . CYS A 1 92 ? 9.677 4.403 -15.886 1.00 84.56 92 CYS A CA 1
ATOM 727 C C . CYS A 1 92 ? 9.681 5.202 -14.573 1.00 84.56 92 CYS A C 1
ATOM 729 O O . CYS A 1 92 ? 8.646 5.680 -14.098 1.00 84.56 92 CYS A O 1
ATOM 731 N N . LYS A 1 93 ? 10.873 5.448 -14.016 1.00 88.50 93 LYS A N 1
ATOM 732 C CA . LYS A 1 93 ? 11.015 6.276 -12.811 1.00 88.50 93 LYS A CA 1
ATOM 733 C C . LYS A 1 93 ? 10.379 7.654 -13.001 1.00 88.50 93 LYS A C 1
ATOM 735 O O . LYS A 1 93 ? 9.574 8.060 -12.168 1.00 88.50 93 LYS A O 1
ATOM 740 N N . THR A 1 94 ? 10.694 8.345 -14.096 1.00 90.69 94 THR A N 1
ATOM 741 C CA . THR A 1 94 ? 10.164 9.687 -14.381 1.00 90.69 94 THR A CA 1
ATOM 742 C C . THR A 1 94 ? 8.642 9.691 -14.462 1.00 90.69 94 THR A C 1
ATOM 744 O O . THR A 1 94 ? 7.994 10.482 -13.780 1.00 90.69 94 THR A O 1
ATOM 747 N N . ALA A 1 95 ? 8.051 8.778 -15.234 1.00 88.62 95 ALA A N 1
ATOM 748 C CA . ALA A 1 95 ? 6.603 8.729 -15.395 1.00 88.62 95 ALA A CA 1
ATOM 749 C C . ALA A 1 95 ? 5.873 8.305 -14.104 1.00 88.62 95 ALA A C 1
ATOM 751 O O . ALA A 1 95 ? 4.736 8.719 -13.885 1.00 88.62 95 ALA A O 1
ATOM 752 N N . PHE A 1 96 ? 6.505 7.509 -13.231 1.00 90.56 96 PHE A N 1
ATOM 753 C CA . PHE A 1 96 ? 5.906 7.102 -11.957 1.00 90.56 96 PHE A CA 1
ATOM 754 C C . PHE A 1 96 ? 5.943 8.274 -10.986 1.00 90.56 96 PHE A C 1
ATOM 756 O O . PHE A 1 96 ? 4.924 8.611 -10.390 1.00 90.56 96 PHE A O 1
ATOM 763 N N . THR A 1 97 ? 7.098 8.938 -10.891 1.00 91.69 97 THR A N 1
ATOM 764 C CA . THR A 1 97 ? 7.264 10.149 -10.090 1.00 91.69 97 THR A CA 1
ATOM 765 C C . THR A 1 97 ? 6.297 11.243 -10.526 1.00 91.69 97 THR A C 1
ATOM 767 O O . THR A 1 97 ? 5.705 11.866 -9.656 1.00 91.69 97 THR A O 1
ATOM 770 N N . GLN A 1 98 ? 6.075 11.441 -11.829 1.00 92.25 98 GLN A N 1
ATOM 771 C CA . GLN A 1 98 ? 5.105 12.426 -12.310 1.00 92.25 98 GLN A CA 1
ATOM 772 C C . GLN A 1 98 ? 3.686 12.100 -11.830 1.00 92.25 98 GLN A C 1
ATOM 774 O O . GLN A 1 98 ? 3.092 12.908 -11.131 1.00 92.25 98 GLN A O 1
ATOM 779 N N . LYS A 1 99 ? 3.180 10.886 -12.099 1.00 91.12 99 LYS A N 1
ATOM 780 C CA . LYS A 1 99 ? 1.828 10.476 -11.665 1.00 91.12 99 LYS A CA 1
ATOM 781 C C . LYS A 1 99 ? 1.635 10.545 -10.152 1.00 91.12 99 LYS A C 1
ATOM 783 O O . LYS A 1 99 ? 0.558 10.880 -9.674 1.00 91.12 99 LYS A O 1
ATOM 788 N N . LYS A 1 100 ? 2.681 10.194 -9.406 1.00 91.88 100 LYS A N 1
ATOM 789 C CA . LYS A 1 100 ? 2.728 10.303 -7.950 1.00 91.88 100 LYS A CA 1
ATOM 790 C C . LYS A 1 100 ? 2.650 11.765 -7.504 1.00 91.88 100 LYS A C 1
ATOM 792 O O . LYS A 1 100 ? 1.857 12.068 -6.628 1.00 91.88 100 LYS A O 1
ATOM 797 N N . ASN A 1 101 ? 3.429 12.660 -8.111 1.00 91.69 101 ASN A N 1
ATOM 798 C CA . ASN A 1 101 ? 3.409 14.090 -7.790 1.00 91.69 101 ASN A CA 1
ATOM 799 C C . ASN A 1 101 ? 2.064 14.740 -8.152 1.00 91.69 101 ASN A C 1
ATOM 801 O O . ASN A 1 101 ? 1.579 15.584 -7.409 1.00 91.69 101 ASN A O 1
ATOM 805 N N . ASP A 1 102 ? 1.426 14.294 -9.236 1.00 92.88 102 ASP A N 1
ATOM 806 C CA . ASP A 1 102 ? 0.071 14.717 -9.611 1.00 92.88 102 ASP A CA 1
ATOM 807 C C . ASP A 1 102 ? -0.996 14.231 -8.603 1.00 92.88 102 ASP A C 1
ATOM 809 O O . ASP A 1 102 ? -2.148 14.659 -8.658 1.00 92.88 102 ASP A O 1
ATOM 813 N N . ASN A 1 103 ? -0.634 13.325 -7.685 1.00 93.00 103 ASN A N 1
ATOM 814 C CA . ASN A 1 103 ? -1.520 12.741 -6.682 1.00 93.00 103 ASN A CA 1
ATOM 815 C C . ASN A 1 103 ? -0.817 12.584 -5.318 1.00 93.00 103 ASN A C 1
ATOM 817 O O . ASN A 1 103 ? -0.803 11.509 -4.710 1.00 93.00 103 ASN A O 1
ATOM 821 N N . GLU A 1 104 ? -0.214 13.678 -4.842 1.00 94.06 104 GLU A N 1
ATOM 822 C CA . GLU A 1 104 ? 0.561 13.728 -3.592 1.00 94.06 104 GLU A CA 1
ATOM 823 C C . GLU A 1 104 ? -0.250 13.254 -2.374 1.00 94.06 104 GLU A C 1
ATOM 825 O O . GLU A 1 104 ? 0.269 12.592 -1.474 1.00 94.06 104 GLU A O 1
ATOM 830 N N . TYR A 1 105 ? -1.556 13.528 -2.361 1.00 94.62 105 TYR A N 1
ATOM 831 C CA . TYR A 1 105 ? -2.440 13.058 -1.301 1.00 94.62 105 TYR A CA 1
ATOM 832 C C . TYR A 1 105 ? -2.478 11.521 -1.220 1.00 94.62 105 TYR A C 1
ATOM 834 O O . TYR A 1 105 ? -2.251 10.962 -0.146 1.00 94.62 105 TYR A O 1
ATOM 842 N N . ALA A 1 106 ? -2.667 10.819 -2.344 1.00 94.38 106 ALA A N 1
ATOM 843 C CA . ALA A 1 106 ? -2.633 9.356 -2.362 1.00 94.38 106 ALA A CA 1
ATOM 844 C C . ALA A 1 106 ? -1.249 8.792 -2.004 1.00 94.38 106 ALA A C 1
ATOM 846 O O . ALA A 1 106 ? -1.159 7.756 -1.342 1.00 94.38 106 ALA A O 1
ATOM 847 N N . GLU A 1 107 ? -0.168 9.472 -2.401 1.00 94.88 107 GLU A N 1
ATOM 848 C CA . GLU A 1 107 ? 1.190 9.104 -1.986 1.00 94.88 107 GLU A CA 1
ATOM 849 C C . GLU A 1 107 ? 1.339 9.141 -0.467 1.00 94.88 107 GLU A C 1
ATOM 851 O O . GLU A 1 107 ? 1.861 8.189 0.118 1.00 94.88 107 GLU A O 1
ATOM 856 N N . ASN A 1 108 ? 0.895 10.227 0.166 1.00 95.81 108 ASN A N 1
ATOM 857 C CA . ASN A 1 108 ? 1.019 10.394 1.607 1.00 95.81 108 ASN A CA 1
ATOM 858 C C . ASN A 1 108 ? 0.288 9.273 2.345 1.00 95.81 108 ASN A C 1
ATOM 860 O O . ASN A 1 108 ? 0.881 8.627 3.205 1.00 95.81 108 ASN A O 1
ATOM 864 N N . LEU A 1 109 ? -0.946 8.968 1.941 1.00 96.25 109 LEU A N 1
ATOM 865 C CA . LEU A 1 109 ? -1.738 7.888 2.531 1.00 96.25 109 LEU A CA 1
ATOM 866 C C . LEU A 1 109 ? -1.107 6.506 2.332 1.00 96.25 109 LEU A C 1
ATOM 868 O O . LEU A 1 109 ? -1.052 5.700 3.262 1.00 96.25 109 LEU A O 1
ATOM 872 N N . TYR A 1 110 ? -0.583 6.236 1.138 1.00 96.00 110 TYR A N 1
ATOM 873 C CA . TYR A 1 110 ? 0.138 5.000 0.865 1.00 96.00 110 TYR A CA 1
ATOM 874 C C . TYR A 1 110 ? 1.382 4.867 1.755 1.00 96.00 110 TYR A C 1
ATOM 876 O O . TYR A 1 110 ? 1.590 3.837 2.401 1.00 96.00 110 TYR A O 1
ATOM 884 N N . ASN A 1 111 ? 2.191 5.926 1.846 1.00 95.25 111 ASN A N 1
ATOM 885 C CA . ASN A 1 111 ? 3.380 5.944 2.692 1.00 95.25 111 ASN A CA 1
ATOM 886 C C . ASN A 1 111 ? 3.023 5.852 4.185 1.00 95.25 111 ASN A C 1
ATOM 888 O O . ASN A 1 111 ? 3.785 5.240 4.933 1.00 95.25 111 ASN A O 1
ATOM 892 N N . SER A 1 112 ? 1.863 6.357 4.622 1.00 95.88 112 SER A N 1
ATOM 893 C CA . SER A 1 112 ? 1.371 6.165 5.991 1.00 95.88 112 SER A CA 1
ATOM 894 C C . SER A 1 112 ? 1.191 4.687 6.342 1.00 95.88 112 SER A C 1
ATOM 896 O O . SER A 1 112 ? 1.552 4.305 7.452 1.00 95.88 112 SER A O 1
ATOM 898 N N . ILE A 1 113 ? 0.727 3.831 5.423 1.00 94.94 113 ILE A N 1
ATOM 899 C CA . ILE A 1 113 ? 0.639 2.373 5.661 1.00 94.94 113 ILE A CA 1
ATOM 900 C C . ILE A 1 113 ? 2.035 1.792 5.901 1.00 94.94 113 ILE A C 1
ATOM 902 O O . ILE A 1 113 ? 2.258 1.043 6.852 1.00 94.94 113 ILE A O 1
ATOM 906 N N . VAL A 1 114 ? 2.988 2.159 5.041 1.00 93.31 114 VAL A N 1
ATOM 907 C CA . VAL A 1 114 ? 4.374 1.676 5.098 1.00 93.31 114 VAL A CA 1
ATOM 908 C C . VAL A 1 114 ? 5.055 2.100 6.403 1.00 93.31 114 VAL A C 1
ATOM 910 O O . VAL A 1 114 ? 5.716 1.278 7.038 1.00 93.31 114 VAL A O 1
ATOM 913 N N . ILE A 1 115 ? 4.877 3.361 6.804 1.00 93.56 115 ILE A N 1
ATOM 914 C CA . ILE A 1 115 ? 5.443 3.935 8.031 1.00 93.56 115 ILE A CA 1
ATOM 915 C C . ILE A 1 115 ? 4.804 3.293 9.264 1.00 93.56 115 ILE A C 1
ATOM 917 O O . ILE A 1 115 ? 5.519 2.716 10.070 1.00 93.56 115 ILE A O 1
ATOM 921 N N . ASN A 1 116 ? 3.474 3.267 9.368 1.00 93.44 116 ASN A N 1
ATOM 922 C CA . ASN A 1 116 ? 2.819 2.703 10.552 1.00 93.44 116 ASN A CA 1
ATOM 923 C C . ASN A 1 116 ? 3.108 1.201 10.715 1.00 93.44 116 ASN A C 1
ATOM 925 O O . ASN A 1 116 ? 3.282 0.719 11.829 1.00 93.44 116 ASN A O 1
ATOM 929 N N . ARG A 1 117 ? 3.238 0.433 9.623 1.00 92.69 117 ARG A N 1
ATOM 930 C CA . ARG A 1 117 ? 3.698 -0.967 9.705 1.00 92.69 117 ARG A CA 1
ATOM 931 C C . ARG A 1 117 ? 5.128 -1.080 10.244 1.00 92.69 117 ARG A C 1
ATOM 933 O O . ARG A 1 117 ? 5.468 -2.091 10.864 1.00 92.69 117 ARG A O 1
ATOM 940 N N . HIS A 1 118 ? 5.994 -0.116 9.942 1.00 88.12 118 HIS A N 1
ATOM 941 C CA . HIS A 1 118 ? 7.354 -0.082 10.475 1.00 88.12 118 HIS A CA 1
ATOM 942 C C . HIS A 1 118 ? 7.322 0.107 11.996 1.00 88.12 118 HIS A C 1
ATOM 944 O O . HIS A 1 118 ? 7.937 -0.688 12.703 1.00 88.12 118 HIS A O 1
ATOM 950 N N . ASP A 1 119 ? 6.514 1.048 12.484 1.00 89.94 119 ASP A N 1
ATOM 951 C CA . ASP A 1 119 ? 6.342 1.327 13.916 1.00 89.94 119 ASP A CA 1
ATOM 952 C C . ASP A 1 119 ? 5.803 0.097 14.671 1.00 89.94 119 ASP A C 1
ATOM 954 O O . ASP A 1 119 ? 6.364 -0.316 15.692 1.00 89.94 119 ASP A O 1
ATOM 958 N N . VAL A 1 120 ? 4.803 -0.587 14.096 1.00 90.56 120 VAL A N 1
ATOM 959 C CA . VAL A 1 120 ? 4.270 -1.857 14.627 1.00 90.56 120 VAL A CA 1
ATOM 960 C C . VAL A 1 120 ? 5.363 -2.921 14.738 1.00 90.56 120 VAL A C 1
ATOM 962 O O . VAL A 1 120 ? 5.489 -3.587 15.764 1.00 90.56 120 VAL A O 1
ATOM 965 N N . ALA A 1 121 ? 6.193 -3.076 13.705 1.00 86.19 121 ALA A N 1
ATOM 966 C CA . ALA A 1 121 ? 7.274 -4.061 13.712 1.00 86.19 121 ALA A CA 1
ATOM 967 C C . ALA A 1 121 ? 8.400 -3.725 14.705 1.00 86.19 121 ALA A C 1
ATOM 969 O O . ALA A 1 121 ? 9.102 -4.631 15.151 1.00 86.19 121 ALA A O 1
ATOM 970 N N . HIS A 1 122 ? 8.554 -2.451 15.068 1.00 88.38 122 HIS A N 1
ATOM 971 C CA . HIS A 1 122 ? 9.476 -1.990 16.104 1.00 88.38 122 HIS A CA 1
ATOM 972 C C . HIS A 1 122 ? 8.862 -1.980 17.510 1.00 88.38 122 HIS A C 1
ATOM 974 O O . HIS A 1 122 ? 9.467 -1.431 18.430 1.00 88.38 122 HIS A O 1
ATOM 980 N N . ALA A 1 123 ? 7.696 -2.614 17.691 1.00 82.81 123 ALA A N 1
ATOM 981 C CA . ALA A 1 123 ? 6.963 -2.682 18.956 1.00 82.81 123 ALA A CA 1
ATOM 982 C C . ALA A 1 123 ? 6.631 -1.300 19.553 1.00 82.81 123 ALA A C 1
ATOM 984 O O . ALA A 1 123 ? 6.410 -1.176 20.755 1.00 82.81 123 ALA A O 1
ATOM 985 N N . GLN A 1 124 ? 6.564 -0.267 18.708 1.00 80.81 124 GLN A N 1
ATOM 986 C CA . GLN A 1 124 ? 6.099 1.070 19.092 1.00 80.81 124 GLN A CA 1
ATOM 987 C C . GLN A 1 124 ? 4.565 1.165 19.056 1.00 80.81 124 GLN A C 1
ATOM 989 O O . GLN A 1 124 ? 3.990 2.151 19.506 1.00 80.81 124 GLN A O 1
ATOM 994 N N . GLY A 1 125 ? 3.903 0.108 18.573 1.00 76.75 125 GLY A N 1
ATOM 995 C CA . GLY A 1 125 ? 2.459 0.048 18.397 1.00 76.75 125 GLY A CA 1
ATOM 996 C C . GLY A 1 125 ? 2.013 0.804 17.151 1.00 76.75 125 GLY A C 1
ATOM 997 O O . GLY A 1 125 ? 2.787 1.024 16.220 1.00 76.75 125 GLY A O 1
ATOM 998 N N . SER A 1 126 ? 0.737 1.170 17.125 1.00 78.38 126 SER A N 1
ATOM 999 C CA . SER A 1 126 ? 0.172 2.044 16.108 1.00 78.38 126 SER A CA 1
ATOM 1000 C C . SER A 1 126 ? -0.591 3.169 16.793 1.00 78.38 126 SER A C 1
ATOM 1002 O O . SER A 1 126 ? -1.353 2.929 17.726 1.00 78.38 126 SER A O 1
ATOM 1004 N N . HIS A 1 127 ? -0.368 4.400 16.341 1.00 85.06 127 HIS A N 1
ATOM 1005 C CA . HIS A 1 127 ? -1.105 5.573 16.818 1.00 85.06 127 HIS A CA 1
ATOM 1006 C C . HIS A 1 127 ? -2.292 5.925 15.920 1.00 85.06 127 HIS A C 1
ATOM 1008 O O . HIS A 1 127 ? -2.925 6.957 16.130 1.00 85.06 127 HIS A O 1
ATOM 1014 N N . VAL A 1 128 ? -2.577 5.092 14.917 1.00 94.06 128 VAL A N 1
ATOM 1015 C CA . VAL A 1 128 ? -3.690 5.303 13.995 1.00 94.06 128 VAL A CA 1
ATOM 1016 C C . VAL A 1 128 ? -4.870 4.421 14.367 1.00 94.06 128 VAL A C 1
ATOM 1018 O O . VAL A 1 128 ? -4.725 3.312 14.876 1.00 94.06 128 VAL A O 1
ATOM 1021 N N . THR A 1 129 ? -6.054 4.943 14.104 1.00 95.88 129 THR A N 1
ATOM 1022 C CA . THR A 1 129 ? -7.337 4.271 14.295 1.00 95.88 129 THR A CA 1
ATOM 1023 C C . THR A 1 129 ? -7.671 3.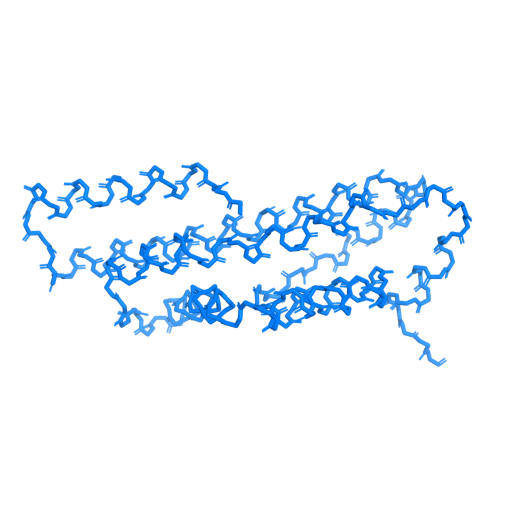367 13.110 1.00 95.88 129 THR A C 1
ATOM 1025 O O . THR A 1 129 ? -7.130 3.517 12.007 1.00 95.88 129 THR A O 1
ATOM 1028 N N . PHE A 1 130 ? -8.645 2.471 13.289 1.00 97.31 130 PHE A N 1
ATOM 1029 C CA . PHE A 1 130 ? -9.157 1.637 12.202 1.00 97.31 130 PHE A CA 1
ATOM 1030 C C . PHE A 1 130 ? -9.667 2.493 11.036 1.00 97.31 130 PHE A C 1
ATOM 1032 O O . PHE A 1 130 ? -9.410 2.188 9.871 1.00 97.31 130 PHE A O 1
ATOM 1039 N N . ARG A 1 131 ? -10.367 3.593 11.343 1.00 97.00 131 ARG A N 1
ATOM 1040 C CA . ARG A 1 131 ? -10.918 4.508 10.331 1.00 97.00 131 ARG A CA 1
ATOM 1041 C C . ARG A 1 131 ? -9.822 5.159 9.495 1.00 97.00 131 ARG A C 1
ATOM 1043 O O . ARG A 1 131 ? -9.975 5.276 8.281 1.00 97.00 131 ARG A O 1
ATOM 1050 N N . GLU A 1 132 ? -8.721 5.556 10.125 1.00 96.88 132 GLU A N 1
ATOM 1051 C CA . GLU A 1 132 ? -7.568 6.108 9.416 1.00 96.88 132 GLU A CA 1
ATOM 1052 C C . GLU A 1 132 ? -6.919 5.058 8.518 1.00 96.88 132 GLU A C 1
ATOM 1054 O O . GLU A 1 132 ? -6.710 5.332 7.341 1.00 96.88 132 GLU A O 1
ATOM 1059 N N . VAL A 1 133 ? -6.690 3.836 9.011 1.00 96.94 133 VAL A N 1
ATOM 1060 C CA . VAL A 1 133 ? -6.120 2.749 8.194 1.00 96.94 133 VAL A CA 1
ATOM 1061 C C . VAL A 1 133 ? -7.020 2.372 7.019 1.00 96.94 133 VAL A C 1
ATOM 1063 O O . VAL A 1 133 ? -6.528 2.180 5.904 1.00 96.94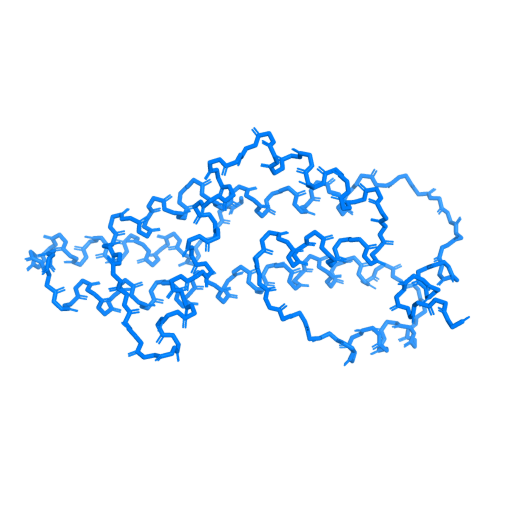 133 VAL A O 1
ATOM 1066 N N . LYS A 1 134 ? -8.338 2.319 7.229 1.00 97.38 134 LYS A N 1
ATOM 1067 C CA . LYS A 1 134 ? -9.311 2.108 6.153 1.00 97.38 134 LYS A CA 1
ATOM 1068 C C . LYS A 1 134 ? -9.191 3.202 5.088 1.00 97.38 134 LYS A C 1
ATOM 1070 O O . LYS A 1 134 ? -9.029 2.874 3.913 1.00 97.38 134 LYS A O 1
ATOM 1075 N N . ARG A 1 135 ? -9.149 4.478 5.495 1.00 97.00 135 ARG A N 1
ATOM 1076 C CA . ARG A 1 135 ? -8.945 5.615 4.580 1.00 97.00 135 ARG A CA 1
ATOM 1077 C C . ARG A 1 135 ? -7.618 5.518 3.831 1.00 97.00 135 ARG A C 1
ATOM 1079 O O . ARG A 1 135 ? -7.576 5.712 2.618 1.00 97.00 135 ARG A O 1
ATOM 1086 N N . PHE A 1 136 ? -6.534 5.192 4.539 1.00 96.62 136 PHE A N 1
ATOM 1087 C CA . PHE A 1 136 ? -5.212 5.056 3.933 1.00 96.62 136 PHE A CA 1
ATOM 1088 C C . PHE A 1 136 ? -5.240 4.068 2.773 1.00 96.62 136 PHE A C 1
ATOM 1090 O O . PHE A 1 136 ? -4.647 4.316 1.726 1.00 96.62 136 PHE A O 1
ATOM 1097 N N . TYR A 1 137 ? -5.948 2.956 2.954 1.00 96.69 137 TYR A N 1
ATOM 1098 C CA . TYR A 1 137 ? -6.090 1.953 1.920 1.00 96.69 137 TYR A CA 1
ATOM 1099 C C . TYR A 1 137 ? -7.009 2.398 0.782 1.00 96.69 137 TYR A C 1
ATOM 1101 O O . TYR A 1 137 ? -6.597 2.315 -0.374 1.00 96.69 137 TYR A O 1
ATOM 1109 N N . GLU A 1 138 ? -8.220 2.868 1.093 1.00 94.75 138 GLU A N 1
ATOM 1110 C CA . GLU A 1 138 ? -9.242 3.244 0.105 1.00 94.75 138 GLU A CA 1
ATOM 1111 C C . GLU A 1 138 ? -8.756 4.288 -0.898 1.00 94.75 138 GLU A C 1
ATOM 1113 O O . GLU A 1 138 ? -9.132 4.242 -2.067 1.00 94.75 138 GLU A O 1
ATOM 1118 N N . GLU A 1 139 ? -7.888 5.190 -0.456 1.00 94.38 139 GLU A N 1
ATOM 1119 C CA . GLU A 1 139 ? -7.395 6.283 -1.287 1.00 94.38 139 GLU A CA 1
ATOM 1120 C C . GLU A 1 139 ? -5.931 6.068 -1.714 1.00 94.38 139 GLU A C 1
ATOM 1122 O O . GLU A 1 139 ? -5.552 6.410 -2.832 1.00 94.38 139 GLU A O 1
ATOM 1127 N N . GLY A 1 140 ? -5.097 5.439 -0.879 1.00 93.06 140 GLY A N 1
ATOM 1128 C CA . GLY A 1 140 ? -3.672 5.226 -1.160 1.00 93.06 140 GLY A CA 1
ATOM 1129 C C . GLY A 1 140 ? -3.374 4.060 -2.108 1.00 93.06 140 GLY A C 1
ATOM 1130 O O . GLY A 1 140 ? -2.331 4.044 -2.766 1.00 93.06 140 GLY A O 1
ATOM 1131 N N . HIS A 1 141 ? -4.280 3.084 -2.261 1.00 92.62 141 HIS A N 1
ATOM 1132 C CA . HIS A 1 141 ? -4.030 1.907 -3.110 1.00 92.62 141 HIS A CA 1
ATOM 1133 C C . HIS A 1 141 ? -3.816 2.240 -4.597 1.00 92.62 141 HIS A C 1
ATOM 1135 O O . HIS A 1 141 ? -3.381 1.385 -5.376 1.00 92.62 141 HIS A O 1
ATOM 1141 N N . VAL A 1 142 ? -4.192 3.447 -5.038 1.00 92.25 142 VAL A N 1
ATOM 1142 C CA . VAL A 1 142 ? -4.046 3.903 -6.432 1.00 92.25 142 VAL A CA 1
ATOM 1143 C C . VAL A 1 142 ? -2.579 4.053 -6.835 1.00 92.25 142 VAL A C 1
ATOM 1145 O O . VAL A 1 142 ? -2.247 3.879 -8.003 1.00 92.25 142 VAL A O 1
ATOM 1148 N N . ILE A 1 143 ? -1.674 4.247 -5.870 1.00 92.06 143 ILE A N 1
ATOM 1149 C CA . ILE A 1 143 ? -0.223 4.257 -6.108 1.00 92.06 143 ILE A CA 1
ATOM 1150 C C . ILE A 1 143 ? 0.247 2.947 -6.759 1.00 92.06 143 ILE A C 1
ATOM 1152 O O . ILE A 1 143 ? 1.140 2.954 -7.609 1.00 92.06 143 ILE A O 1
ATOM 1156 N N . LEU A 1 144 ? -0.400 1.822 -6.434 1.00 88.19 144 LEU A N 1
ATOM 1157 C CA . LEU A 1 144 ? -0.111 0.528 -7.056 1.00 88.19 144 LEU A CA 1
ATOM 1158 C C . LEU A 1 144 ? -0.562 0.445 -8.523 1.00 88.19 144 LEU A C 1
ATOM 1160 O O . LEU A 1 144 ? -0.074 -0.415 -9.248 1.00 88.19 144 LEU A O 1
ATOM 1164 N N . ASP A 1 145 ? -1.478 1.303 -8.983 1.00 87.00 145 ASP A N 1
ATOM 1165 C CA . ASP A 1 145 ? -1.869 1.360 -10.401 1.00 87.00 145 ASP A CA 1
ATOM 1166 C C . ASP A 1 145 ? -0.820 2.080 -11.243 1.00 87.00 145 ASP A C 1
ATOM 1168 O O . ASP A 1 145 ? -0.611 1.759 -12.417 1.00 87.00 145 ASP A O 1
ATOM 1172 N N . PHE A 1 146 ? -0.133 3.054 -10.645 1.00 84.31 146 PHE A N 1
ATOM 1173 C CA . PHE A 1 146 ? 0.856 3.861 -11.352 1.00 84.31 146 PHE A CA 1
ATOM 1174 C C . PHE A 1 146 ? 2.052 3.016 -11.794 1.00 84.31 146 PHE A C 1
ATOM 1176 O O . PHE A 1 146 ? 2.595 3.252 -12.874 1.00 84.31 146 PHE A O 1
ATOM 1183 N N . SER A 1 147 ? 2.413 1.995 -11.012 1.00 69.62 147 SER A N 1
ATOM 1184 C CA . SER A 1 147 ? 3.478 1.046 -11.346 1.00 69.62 147 SER A CA 1
ATOM 1185 C C . SER A 1 147 ? 3.081 0.045 -12.444 1.00 69.62 147 SER A C 1
ATOM 1187 O O . SER A 1 147 ? 3.949 -0.407 -13.188 1.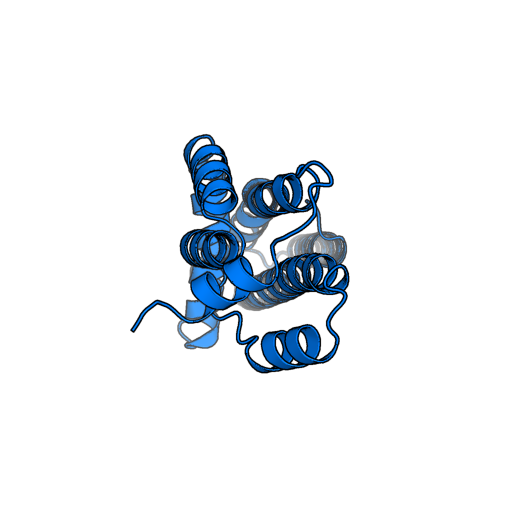00 69.62 147 SER A O 1
ATOM 1189 N N . ILE A 1 148 ? 1.786 -0.255 -12.620 1.00 64.81 148 ILE A N 1
ATOM 1190 C CA . ILE A 1 148 ? 1.281 -1.162 -13.673 1.00 64.81 148 ILE A CA 1
ATOM 1191 C C . ILE A 1 148 ? 1.283 -0.498 -15.049 1.00 64.81 148 ILE A C 1
ATOM 1193 O O . ILE A 1 148 ? 1.596 -1.144 -16.048 1.00 64.81 148 ILE A O 1
ATOM 1197 N N . PHE A 1 149 ? 0.937 0.791 -15.133 1.00 53.53 149 PHE A N 1
ATOM 1198 C CA . PHE A 1 149 ? 0.811 1.478 -16.427 1.00 53.53 149 PHE A CA 1
ATOM 1199 C C . PHE A 1 149 ? 2.109 1.454 -17.252 1.00 53.53 149 PHE A C 1
ATOM 1201 O O . PHE A 1 149 ? 2.080 1.627 -18.467 1.00 53.53 149 PHE A O 1
ATOM 1208 N N . GLN A 1 150 ? 3.245 1.222 -16.604 1.00 56.12 150 GLN A N 1
ATOM 1209 C CA . GLN A 1 150 ? 4.550 1.230 -17.248 1.00 56.12 150 GLN A CA 1
ATOM 1210 C C . GLN A 1 150 ? 5.067 -0.150 -17.624 1.00 56.12 150 GLN A C 1
ATOM 1212 O O . GLN A 1 150 ? 5.869 -0.252 -18.542 1.00 56.12 150 GLN A O 1
ATOM 1217 N N . SER A 1 151 ? 4.582 -1.220 -16.989 1.00 51.84 151 SER A N 1
ATOM 1218 C CA . SER A 1 151 ? 4.951 -2.575 -17.408 1.00 51.84 151 SER A CA 1
ATOM 1219 C C . SER A 1 151 ? 4.292 -2.982 -18.733 1.00 51.84 151 SER A C 1
ATOM 1221 O O . SER A 1 151 ? 4.756 -3.929 -19.366 1.00 51.84 151 SER A O 1
ATOM 1223 N N . ARG A 1 152 ? 3.238 -2.265 -19.163 1.00 53.03 152 ARG A N 1
ATOM 1224 C CA . ARG A 1 152 ? 2.401 -2.595 -20.333 1.00 53.03 152 ARG A CA 1
ATOM 1225 C C . ARG A 1 152 ? 2.596 -1.724 -21.585 1.00 53.03 152 ARG A C 1
ATOM 1227 O O . ARG A 1 152 ? 2.072 -2.105 -22.621 1.00 53.03 152 ARG A O 1
ATOM 1234 N N . ASN A 1 153 ? 3.296 -0.588 -21.518 1.00 45.75 153 ASN A N 1
ATOM 1235 C CA . ASN A 1 153 ? 3.288 0.433 -22.588 1.00 45.75 153 ASN A CA 1
ATOM 1236 C C . ASN A 1 153 ? 4.633 0.647 -23.317 1.00 45.75 153 ASN A C 1
ATOM 1238 O O . ASN A 1 153 ? 4.846 1.712 -23.892 1.00 45.75 153 ASN A O 1
ATOM 1242 N N . GLU A 1 154 ? 5.538 -0.334 -23.337 1.00 49.00 154 GLU A N 1
ATOM 1243 C CA . GLU A 1 154 ? 6.695 -0.268 -24.245 1.00 49.00 154 GLU A CA 1
ATOM 1244 C C . GLU A 1 154 ? 6.361 -0.903 -25.608 1.00 49.00 154 GLU A C 1
ATOM 1246 O O . GLU A 1 154 ? 5.829 -2.017 -25.634 1.00 49.00 154 GLU A O 1
ATOM 1251 N N . PRO A 1 155 ? 6.680 -0.242 -26.738 1.00 39.84 155 PRO A N 1
ATOM 1252 C CA . PRO A 1 155 ? 6.613 -0.865 -28.053 1.00 39.84 155 PRO A CA 1
ATOM 1253 C C . PRO A 1 155 ? 7.656 -1.984 -28.151 1.00 39.84 155 PRO A C 1
ATOM 1255 O O . PRO A 1 155 ? 8.781 -1.838 -27.674 1.00 39.84 155 PRO A O 1
ATOM 1258 N N . GLU A 1 156 ? 7.278 -3.097 -28.781 1.00 42.84 156 GLU A N 1
ATOM 1259 C CA . 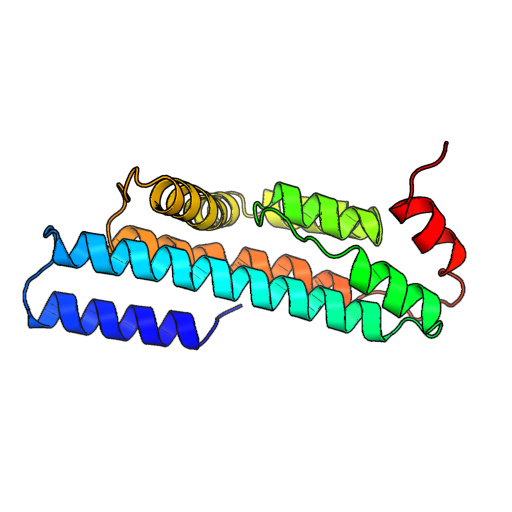GLU A 1 156 ? 8.151 -4.238 -29.071 1.00 42.84 156 GLU A CA 1
ATOM 1260 C C . GLU A 1 156 ? 9.367 -3.789 -29.903 1.00 42.84 156 GLU A C 1
ATOM 1262 O O . GLU A 1 156 ? 9.332 -3.731 -31.129 1.00 42.84 156 GLU A O 1
ATOM 1267 N N . GLY A 1 157 ? 10.454 -3.425 -29.228 1.00 41.72 157 GLY A N 1
ATOM 1268 C CA . GLY A 1 157 ? 11.710 -3.007 -29.837 1.00 41.72 157 GLY A CA 1
ATOM 1269 C C . GLY A 1 157 ? 12.851 -3.819 -29.251 1.00 41.72 157 GLY A C 1
ATOM 1270 O O . GLY A 1 157 ? 13.322 -3.545 -28.149 1.00 41.72 157 GLY A O 1
ATOM 1271 N N . GLY A 1 158 ? 13.270 -4.857 -29.976 1.00 47.88 158 GLY A N 1
ATOM 1272 C CA . GLY A 1 158 ? 14.367 -5.735 -29.582 1.00 47.88 158 GLY A CA 1
ATOM 1273 C C . GLY A 1 158 ? 15.684 -4.991 -29.337 1.00 47.88 158 GLY A C 1
ATOM 1274 O O . GLY A 1 158 ? 15.945 -3.941 -29.920 1.00 47.88 158 GLY A O 1
ATOM 1275 N N . SER A 1 159 ? 16.552 -5.627 -28.542 1.00 48.94 159 SER A N 1
ATOM 1276 C CA . SER A 1 159 ? 17.935 -5.231 -28.193 1.00 48.94 159 SER A CA 1
ATOM 1277 C C . SER A 1 159 ? 18.097 -4.457 -26.878 1.00 48.94 159 SER A C 1
ATOM 1279 O O . SER A 1 159 ? 18.577 -3.328 -26.887 1.00 48.94 159 SER A O 1
ATOM 1281 N N . ASN A 1 160 ? 17.785 -5.058 -25.718 1.00 52.62 160 ASN A N 1
ATOM 1282 C CA . ASN A 1 160 ? 18.051 -4.377 -24.437 1.00 52.62 160 ASN A CA 1
ATOM 1283 C C . ASN A 1 160 ? 18.656 -5.218 -23.297 1.00 52.62 160 ASN A C 1
ATOM 1285 O O . ASN A 1 160 ? 18.854 -4.700 -22.202 1.00 52.62 160 ASN A O 1
ATOM 1289 N N . GLU A 1 161 ? 19.048 -6.478 -23.517 1.00 48.38 161 GLU A N 1
ATOM 1290 C CA . GLU A 1 161 ? 19.640 -7.300 -22.439 1.00 48.38 161 GLU A CA 1
ATOM 1291 C C . GLU A 1 161 ? 20.987 -6.739 -21.937 1.00 48.38 161 GLU A C 1
ATOM 1293 O O . GLU A 1 161 ? 21.255 -6.718 -20.735 1.00 48.38 161 GLU A O 1
ATOM 1298 N N . ARG A 1 162 ? 21.816 -6.174 -22.831 1.00 47.72 162 ARG A N 1
ATOM 1299 C CA . ARG A 1 162 ? 23.098 -5.548 -22.449 1.00 47.72 162 ARG A CA 1
ATOM 1300 C C . ARG A 1 162 ? 22.936 -4.217 -21.706 1.00 47.72 162 ARG A C 1
ATOM 1302 O O . ARG A 1 162 ? 23.789 -3.895 -20.879 1.00 47.72 162 ARG A O 1
ATOM 1309 N N . ALA A 1 163 ? 21.883 -3.443 -21.977 1.00 53.25 163 ALA A N 1
ATOM 1310 C CA . ALA A 1 163 ? 21.668 -2.167 -21.290 1.00 53.25 163 ALA A CA 1
ATOM 1311 C C . ALA A 1 163 ? 21.010 -2.361 -19.919 1.00 53.25 163 ALA A C 1
ATOM 1313 O O . ALA A 1 163 ? 21.366 -1.653 -18.979 1.00 53.25 163 ALA A O 1
ATOM 1314 N N . ILE A 1 164 ? 20.126 -3.359 -19.786 1.00 50.03 164 ILE A N 1
ATOM 1315 C CA . ILE A 1 164 ? 19.547 -3.769 -18.500 1.00 50.03 164 ILE A CA 1
ATOM 1316 C C . ILE A 1 164 ? 20.664 -4.222 -17.548 1.00 50.03 164 ILE A C 1
ATOM 1318 O O . ILE A 1 164 ? 20.737 -3.735 -16.423 1.00 50.03 164 ILE A O 1
ATOM 1322 N N . MET A 1 165 ? 21.608 -5.050 -18.015 1.00 47.03 165 MET A N 1
ATOM 1323 C CA . MET A 1 165 ? 22.754 -5.472 -17.195 1.00 47.03 165 MET A CA 1
ATOM 1324 C C . MET A 1 165 ? 23.631 -4.278 -16.769 1.00 47.03 165 MET A C 1
ATOM 1326 O O . MET A 1 165 ? 23.894 -4.117 -15.582 1.00 47.03 165 MET A O 1
ATOM 1330 N N . ARG A 1 166 ? 24.024 -3.368 -17.676 1.00 53.59 166 ARG A N 1
ATOM 1331 C CA . ARG A 1 166 ? 24.828 -2.182 -17.287 1.00 53.59 166 ARG A CA 1
ATOM 1332 C C . ARG A 1 166 ? 24.125 -1.259 -16.285 1.00 53.59 166 ARG A C 1
ATOM 1334 O O . ARG A 1 166 ? 24.790 -0.655 -15.451 1.00 53.59 166 ARG A O 1
ATOM 1341 N N . ARG A 1 167 ? 22.796 -1.137 -16.353 1.00 54.03 167 ARG A N 1
ATOM 1342 C CA . ARG A 1 167 ? 22.012 -0.274 -15.452 1.00 54.03 167 ARG A CA 1
ATOM 1343 C C . ARG A 1 167 ? 21.770 -0.898 -14.079 1.00 54.03 167 ARG A C 1
ATOM 1345 O O . ARG A 1 167 ? 21.724 -0.163 -13.098 1.00 54.03 167 ARG A O 1
ATOM 1352 N N . ILE A 1 168 ? 21.655 -2.225 -13.996 1.00 48.06 168 ILE A N 1
ATOM 1353 C CA . ILE A 1 168 ? 21.504 -2.938 -12.718 1.00 48.06 168 ILE A CA 1
ATOM 1354 C C . ILE A 1 168 ? 22.805 -2.905 -11.902 1.00 48.06 168 ILE A C 1
ATOM 1356 O O . ILE A 1 168 ? 22.735 -2.790 -10.680 1.00 48.06 168 ILE A O 1
ATOM 1360 N N . PHE A 1 169 ? 23.975 -2.973 -12.546 1.00 50.78 169 PHE A N 1
ATOM 1361 C CA . PHE A 1 169 ? 25.255 -3.102 -11.832 1.00 50.78 169 PHE A CA 1
ATOM 1362 C C . PHE A 1 169 ? 26.020 -1.802 -11.588 1.00 50.78 169 PHE A C 1
ATOM 1364 O O . PHE A 1 169 ? 26.944 -1.817 -10.783 1.00 50.78 169 PHE A O 1
ATOM 1371 N N . GLY A 1 170 ? 25.633 -0.689 -12.220 1.00 42.91 170 GLY A N 1
ATOM 1372 C CA . GLY A 1 170 ? 26.408 0.550 -12.159 1.00 42.91 170 GLY A CA 1
ATOM 1373 C C . GLY A 1 170 ? 27.747 0.421 -12.896 1.00 42.91 170 GLY A C 1
ATOM 1374 O O . GLY A 1 170 ? 28.413 -0.612 -12.859 1.00 42.91 170 GLY A O 1
ATOM 1375 N N . ASN A 1 171 ? 28.144 1.468 -13.615 1.00 39.56 171 ASN A N 1
ATOM 1376 C CA . ASN A 1 171 ? 29.506 1.542 -14.137 1.00 39.56 171 ASN A CA 1
ATOM 1377 C C . ASN A 1 171 ? 30.468 1.680 -12.944 1.00 39.56 171 ASN A C 1
ATOM 1379 O O . ASN A 1 171 ? 30.327 2.633 -12.176 1.00 39.56 171 ASN A O 1
ATOM 1383 N N . ASN A 1 172 ? 31.423 0.755 -12.818 1.00 36.91 172 ASN A N 1
ATOM 1384 C CA . ASN A 1 172 ? 32.742 1.103 -12.281 1.00 36.91 172 ASN A CA 1
ATOM 1385 C C . ASN A 1 172 ? 33.462 2.005 -13.286 1.00 36.91 172 ASN A C 1
ATOM 1387 O O . ASN A 1 172 ? 33.321 1.736 -14.504 1.00 36.91 172 ASN A O 1
#